Protein AF-T0PY05-F1 (afdb_monomer)

Organism: Saprolegnia diclina (strain VS20) (NCBI:txid1156394)

Sequence (105 aa):
MVAKSVASWDEKRAVCGNCKHIFLKAQSRIAGYCSVDCHANATYLDTVQQRIRAMRLAANEPTPAEPVVAAAPVTVDGSNSTFADFYTAKLSPGHAVEWSFSAMY

Radius of gyration: 27.95 Å; Cα contacts (8 Å, |Δi|>4): 55; chains: 1; bounding box: 59×50×73 Å

Secondary structure (DSSP, 8-state):
----PPPPTTTTEEE-TTT--EEEGGG-SSTTSSSHHHHHHHHHHHHHHHHHHHHHHHHTSPPP-------------S----TTHHHHTT--TT-----------

pLDDT: mean 75.7, std 20.16, range [42.94, 98.06]

Foldseek 3Di:
DDPDPDPDPVVQWDQAPAPRDIAGPVCEPDPRHRYPVSVVVVVVVVVVVVVVVVVVVVVPPPDDPDPCPPDDDDPPDDDPDDPVNVVCVVCDPPDDPDPDDPDDD

Mean predicted aligned error: 18.02 Å

Solvent-accessible surface area (backbone atoms only — not comparable to full-atom values): 7032 Å² total; per-residue (Å²): 134,85,80,78,78,77,77,54,74,68,77,47,41,46,60,16,76,64,86,60,46,77,32,51,54,89,75,24,92,44,89,60,27,65,35,67,67,52,42,53,53,42,55,50,52,51,55,52,52,51,50,54,51,52,53,53,51,60,72,66,52,79,74,75,84,68,80,84,71,83,73,76,86,76,82,73,77,89,70,93,74,51,83,71,58,69,67,54,72,79,54,58,97,83,65,79,83,78,82,83,76,83,77,85,128

Structure (mmCIF, N/CA/C/O backbone):
data_AF-T0PY05-F1
#
_entry.id   AF-T0PY05-F1
#
loop_
_atom_site.group_PDB
_atom_site.id
_atom_site.type_symbol
_atom_site.label_atom_id
_atom_site.label_alt_id
_atom_site.label_comp_id
_atom_site.label_asym_id
_atom_site.label_entity_id
_atom_site.label_seq_id
_atom_site.pdbx_PDB_ins_code
_atom_site.Cartn_x
_atom_site.Cartn_y
_atom_site.Cartn_z
_atom_site.occupancy
_atom_site.B_iso_or_equiv
_atom_site.auth_seq_id
_atom_site.auth_comp_id
_atom_site.auth_asym_id
_atom_site.auth_atom_id
_atom_site.pdbx_PDB_model_num
ATOM 1 N N . MET A 1 1 ? 31.484 -10.309 -28.983 1.00 42.94 1 MET A N 1
ATOM 2 C CA . MET A 1 1 ? 30.759 -9.287 -28.198 1.00 42.94 1 MET A CA 1
ATOM 3 C C . MET A 1 1 ? 29.315 -9.743 -28.080 1.00 42.94 1 MET A C 1
ATOM 5 O O . MET A 1 1 ? 28.660 -9.871 -29.103 1.00 42.94 1 MET A O 1
ATOM 9 N N . VAL A 1 2 ? 28.850 -10.092 -26.880 1.00 56.59 2 VAL A N 1
ATOM 10 C CA . VAL A 1 2 ? 27.457 -10.522 -26.676 1.00 56.59 2 VAL A CA 1
ATOM 11 C C . VAL A 1 2 ? 26.593 -9.267 -26.601 1.00 56.59 2 VAL A C 1
ATOM 13 O O . VAL A 1 2 ? 26.766 -8.455 -25.692 1.00 56.59 2 VAL A O 1
ATOM 16 N N . ALA A 1 3 ? 25.703 -9.075 -27.575 1.00 59.06 3 ALA A N 1
ATOM 17 C CA . ALA A 1 3 ? 24.725 -7.996 -27.537 1.00 59.06 3 ALA A CA 1
ATOM 18 C C . ALA A 1 3 ? 23.780 -8.236 -26.349 1.00 59.06 3 ALA A C 1
ATOM 20 O O . ALA A 1 3 ? 23.061 -9.232 -26.311 1.00 59.06 3 ALA A O 1
ATOM 21 N N . LYS A 1 4 ? 23.805 -7.346 -25.351 1.00 66.38 4 LYS A N 1
ATOM 22 C CA . LYS A 1 4 ? 22.835 -7.375 -24.250 1.00 66.38 4 LYS A CA 1
ATOM 23 C C . LYS A 1 4 ? 21.452 -7.076 -24.829 1.00 66.38 4 LYS A C 1
ATOM 25 O O . LYS A 1 4 ? 21.225 -5.966 -25.307 1.00 66.38 4 LYS A O 1
ATOM 30 N N . SER A 1 5 ? 20.539 -8.045 -24.782 1.00 74.88 5 SER A N 1
ATOM 31 C CA . SER A 1 5 ? 19.138 -7.816 -25.133 1.00 74.88 5 SER A CA 1
ATOM 32 C C . SER A 1 5 ? 18.557 -6.773 -24.180 1.00 74.88 5 SER A C 1
ATOM 34 O O . SER A 1 5 ? 18.591 -6.941 -22.959 1.00 74.88 5 SER A O 1
ATOM 36 N N . VAL A 1 6 ? 18.047 -5.672 -24.726 1.00 71.06 6 VAL A N 1
ATOM 37 C CA . VAL A 1 6 ? 17.345 -4.668 -23.929 1.00 71.06 6 VAL A CA 1
ATOM 38 C C . VAL A 1 6 ? 16.051 -5.306 -23.436 1.00 71.06 6 VAL A C 1
ATOM 40 O O . VAL A 1 6 ? 15.200 -5.657 -24.246 1.00 71.06 6 VAL A O 1
ATOM 43 N N . ALA A 1 7 ? 15.920 -5.454 -22.115 1.00 73.88 7 ALA A N 1
ATOM 44 C CA . ALA A 1 7 ? 14.693 -5.910 -21.466 1.00 73.88 7 ALA A CA 1
ATOM 45 C C . ALA A 1 7 ? 13.475 -5.158 -22.023 1.00 73.88 7 ALA A C 1
ATOM 47 O O . ALA A 1 7 ? 13.534 -3.925 -22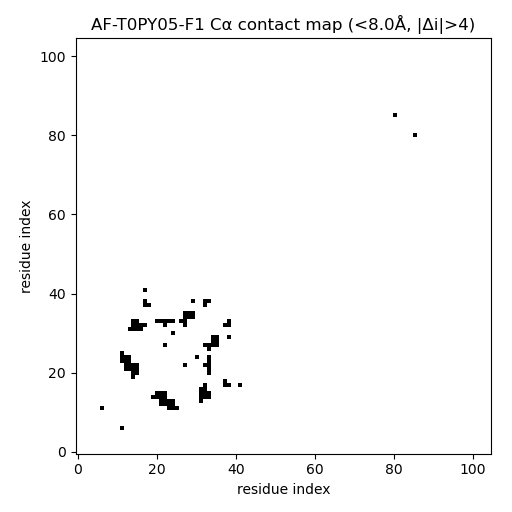.192 1.00 73.88 7 ALA A O 1
ATOM 48 N N . SER A 1 8 ? 12.396 -5.896 -22.293 1.00 85.94 8 SER A N 1
ATOM 49 C CA . SER A 1 8 ? 11.153 -5.330 -22.822 1.00 85.94 8 SER A CA 1
ATOM 50 C C . SER A 1 8 ? 10.620 -4.248 -21.875 1.00 85.94 8 SER A C 1
ATOM 52 O O . SER A 1 8 ? 10.854 -4.276 -20.664 1.00 85.94 8 SER A O 1
ATOM 54 N N . TRP A 1 9 ? 9.918 -3.248 -22.410 1.00 83.00 9 TRP A N 1
ATOM 55 C CA . TRP A 1 9 ? 9.366 -2.156 -21.601 1.00 83.00 9 TRP A CA 1
ATOM 56 C C . TRP A 1 9 ? 8.425 -2.646 -20.495 1.00 83.00 9 TRP A C 1
ATOM 58 O O . TRP A 1 9 ? 8.411 -2.050 -19.414 1.00 83.00 9 TRP A O 1
ATOM 68 N N . ASP A 1 10 ? 7.719 -3.751 -20.729 1.00 86.25 10 ASP A N 1
ATOM 69 C CA . ASP A 1 10 ? 6.818 -4.364 -19.751 1.00 86.25 10 ASP A CA 1
ATOM 70 C C . ASP A 1 10 ? 7.575 -4.994 -18.579 1.00 86.25 10 ASP A C 1
ATOM 72 O O . ASP A 1 10 ? 7.140 -4.910 -17.432 1.00 86.25 10 ASP A O 1
ATOM 76 N N . GLU A 1 11 ? 8.776 -5.526 -18.814 1.00 90.62 11 GLU A N 1
ATOM 77 C CA . GLU A 1 11 ? 9.609 -6.099 -17.752 1.00 90.62 11 GLU A CA 1
ATOM 78 C C . GLU A 1 11 ? 10.085 -5.029 -16.765 1.00 90.62 11 GLU A C 1
ATOM 80 O O . GLU A 1 11 ? 10.294 -5.313 -15.582 1.00 90.62 11 GLU A O 1
ATOM 85 N N . LYS A 1 12 ? 10.212 -3.781 -17.227 1.00 9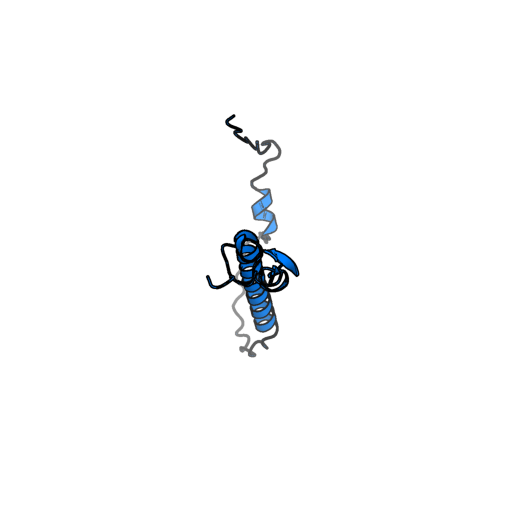1.88 12 LYS A N 1
ATOM 86 C CA . LYS A 1 12 ? 10.671 -2.635 -16.427 1.00 91.88 12 LYS A CA 1
ATOM 87 C C . LYS A 1 12 ? 9.550 -1.977 -15.627 1.00 91.88 12 LYS A C 1
ATOM 89 O O . LYS A 1 12 ? 9.838 -1.163 -14.746 1.00 91.88 12 LYS A O 1
ATOM 94 N N . ARG A 1 13 ? 8.291 -2.302 -15.922 1.00 94.75 13 ARG A N 1
ATOM 95 C CA . ARG A 1 13 ? 7.110 -1.697 -15.302 1.00 94.75 13 ARG A CA 1
ATOM 96 C C . ARG A 1 13 ? 6.400 -2.693 -14.394 1.00 94.75 13 ARG A C 1
ATOM 98 O O . ARG A 1 13 ? 6.534 -3.905 -14.532 1.00 94.75 13 ARG A O 1
ATOM 105 N N . ALA A 1 14 ? 5.673 -2.172 -13.423 1.00 95.75 14 ALA A N 1
ATOM 106 C CA . ALA A 1 14 ? 4.791 -2.939 -12.558 1.00 95.75 14 ALA A CA 1
ATOM 107 C C . ALA A 1 14 ? 3.549 -2.109 -12.234 1.00 95.75 14 ALA A C 1
ATOM 109 O O . ALA A 1 14 ? 3.559 -0.886 -12.371 1.00 95.75 14 ALA A O 1
ATOM 110 N N . VAL A 1 15 ? 2.484 -2.774 -11.796 1.00 97.12 15 VAL A N 1
ATOM 111 C CA . VAL A 1 15 ? 1.275 -2.126 -11.276 1.00 97.12 15 VAL A CA 1
ATOM 112 C C . VAL A 1 15 ? 1.379 -2.068 -9.755 1.00 97.12 15 VAL A C 1
ATOM 114 O O . VAL A 1 15 ? 1.686 -3.075 -9.118 1.00 97.12 15 VAL A O 1
ATOM 117 N N . CYS A 1 16 ? 1.158 -0.892 -9.168 1.00 97.50 16 CYS A N 1
ATOM 118 C CA . CYS A 1 16 ? 1.232 -0.691 -7.722 1.00 97.50 16 CYS A CA 1
ATOM 119 C C . CYS A 1 16 ? 0.147 -1.493 -6.989 1.00 97.50 16 CYS A C 1
ATOM 121 O O . CYS A 1 16 ? -1.030 -1.426 -7.346 1.00 97.50 16 CYS A O 1
ATOM 123 N N . GLY A 1 17 ? 0.523 -2.194 -5.918 1.00 96.62 17 GLY A N 1
ATOM 124 C CA . GLY A 1 17 ? -0.387 -2.977 -5.082 1.00 96.62 17 GLY A CA 1
ATOM 125 C C . GLY A 1 17 ? -1.472 -2.139 -4.399 1.00 96.62 17 GLY A C 1
ATOM 126 O O . GLY A 1 17 ? -2.588 -2.628 -4.234 1.00 96.62 17 GLY A O 1
ATOM 127 N N . ASN A 1 18 ? -1.179 -0.870 -4.093 1.00 97.31 18 ASN A N 1
ATOM 128 C CA . ASN A 1 18 ? -2.102 0.067 -3.450 1.00 97.31 18 ASN A CA 1
ATOM 129 C C . ASN A 1 18 ? -2.897 0.901 -4.472 1.00 97.31 18 ASN A C 1
ATOM 131 O O . ASN A 1 18 ? -4.044 0.583 -4.768 1.00 97.31 18 ASN A O 1
ATOM 135 N N . CYS A 1 19 ? -2.277 1.922 -5.079 1.00 96.75 19 CYS A N 1
ATOM 136 C CA . CYS A 1 19 ? -2.967 2.892 -5.944 1.00 96.75 19 CYS A CA 1
ATOM 137 C C . CYS A 1 19 ? -3.244 2.412 -7.380 1.00 96.75 19 CYS A C 1
ATOM 139 O O . CYS A 1 19 ? -3.808 3.160 -8.171 1.00 96.75 19 CYS A O 1
ATOM 141 N N . LYS A 1 20 ? -2.819 1.196 -7.747 1.00 97.44 20 LYS A N 1
ATOM 142 C CA . LYS A 1 20 ? -2.996 0.592 -9.085 1.00 97.44 20 LYS A CA 1
ATOM 143 C C . LYS A 1 20 ? -2.369 1.363 -10.255 1.00 97.44 20 LYS A C 1
ATOM 145 O O . LYS A 1 20 ? -2.572 0.996 -11.408 1.00 97.44 20 LYS A O 1
ATOM 150 N N . HIS A 1 21 ? -1.553 2.379 -9.990 1.00 96.44 21 HIS A N 1
ATOM 151 C CA . HIS A 1 21 ? -0.796 3.063 -11.035 1.00 96.44 21 HIS A CA 1
ATOM 152 C C . HIS A 1 21 ? 0.363 2.207 -11.545 1.00 96.44 21 HIS A C 1
ATOM 154 O O . HIS A 1 21 ? 0.995 1.463 -10.787 1.00 96.44 21 HIS A O 1
ATOM 160 N N . ILE A 1 22 ? 0.664 2.354 -12.834 1.00 95.94 22 ILE A N 1
ATOM 161 C CA . ILE A 1 22 ? 1.855 1.771 -13.448 1.00 95.94 22 ILE A CA 1
ATOM 162 C C . ILE A 1 22 ? 3.071 2.586 -13.006 1.00 95.94 22 ILE A C 1
ATOM 164 O O . ILE A 1 22 ? 3.077 3.811 -13.112 1.00 95.94 22 ILE A O 1
ATOM 168 N N . PHE A 1 23 ? 4.114 1.907 -12.539 1.00 95.69 23 PHE A N 1
ATOM 169 C CA . PHE A 1 23 ? 5.368 2.525 -12.125 1.00 95.69 23 PHE A CA 1
ATOM 170 C C . PHE A 1 23 ? 6.568 1.780 -12.706 1.00 95.69 23 PHE A C 1
ATOM 172 O O . PHE A 1 23 ? 6.485 0.603 -13.065 1.00 95.69 23 PHE A O 1
ATOM 179 N N . LEU A 1 24 ? 7.703 2.471 -12.803 1.00 95.31 24 LEU A N 1
ATOM 180 C CA . LEU A 1 24 ? 8.971 1.858 -13.185 1.00 95.31 24 LEU A CA 1
ATOM 181 C C . LEU A 1 24 ? 9.590 1.175 -11.969 1.00 95.31 24 LEU A C 1
ATOM 183 O O . LEU A 1 24 ? 9.858 1.826 -10.959 1.00 95.31 24 LEU A O 1
ATOM 187 N N . LYS A 1 25 ? 9.888 -0.122 -12.088 1.00 94.44 25 LYS A N 1
ATOM 188 C CA . LYS A 1 25 ? 10.496 -0.916 -11.008 1.00 94.44 25 LYS A CA 1
ATOM 189 C C . LYS A 1 25 ? 11.790 -0.282 -10.491 1.00 94.44 25 LYS A C 1
ATOM 191 O O . LYS A 1 25 ? 12.016 -0.269 -9.293 1.00 94.44 25 LYS A O 1
ATOM 196 N N . ALA A 1 26 ? 12.589 0.307 -11.384 1.00 93.38 26 ALA A N 1
ATOM 197 C CA . ALA A 1 26 ? 13.857 0.958 -11.047 1.00 93.38 26 ALA A CA 1
ATOM 198 C C . ALA A 1 26 ? 13.716 2.237 -10.198 1.00 93.38 26 ALA A C 1
ATOM 200 O O . ALA A 1 26 ? 14.682 2.647 -9.564 1.00 93.38 26 ALA A O 1
ATOM 201 N N . GLN A 1 27 ? 12.547 2.886 -10.202 1.00 91.00 27 GLN A N 1
ATOM 202 C CA . GLN A 1 27 ? 12.307 4.107 -9.422 1.00 91.00 27 GLN A CA 1
ATOM 203 C C . GLN A 1 27 ? 11.744 3.812 -8.031 1.00 91.00 27 GLN A C 1
ATOM 205 O O . GLN A 1 27 ? 11.811 4.666 -7.147 1.00 91.00 27 GLN A O 1
ATOM 210 N N . SER A 1 28 ? 11.205 2.611 -7.819 1.00 93.44 28 SER A N 1
ATOM 211 C CA . SER A 1 28 ? 10.712 2.224 -6.508 1.00 93.44 28 SER A CA 1
ATOM 212 C C . SER A 1 28 ? 11.815 1.602 -5.666 1.00 93.44 28 SER A C 1
ATOM 214 O O . SER A 1 28 ? 12.551 0.725 -6.113 1.00 93.44 28 SER A O 1
ATOM 216 N N . ARG A 1 29 ? 11.887 2.026 -4.404 1.00 94.94 29 ARG A N 1
ATOM 217 C CA . ARG A 1 29 ? 12.760 1.414 -3.393 1.00 94.94 29 ARG A CA 1
ATOM 218 C C . ARG A 1 29 ? 12.134 0.176 -2.747 1.00 94.94 29 ARG A C 1
ATOM 220 O O . ARG A 1 29 ? 12.786 -0.469 -1.934 1.00 94.94 29 ARG A O 1
ATOM 227 N N . ILE A 1 30 ? 10.881 -0.140 -3.078 1.00 94.69 30 ILE A N 1
ATOM 228 C CA . ILE A 1 30 ? 10.123 -1.235 -2.476 1.00 94.69 30 ILE A CA 1
ATOM 229 C C . ILE A 1 30 ? 9.377 -2.050 -3.538 1.00 94.69 30 ILE A C 1
ATOM 231 O O . ILE A 1 30 ? 8.738 -1.518 -4.446 1.00 94.69 30 ILE A O 1
ATOM 235 N N . ALA A 1 31 ? 9.454 -3.375 -3.433 1.00 93.88 31 ALA A N 1
ATOM 236 C CA . ALA A 1 31 ? 8.808 -4.264 -4.389 1.00 93.88 31 ALA A CA 1
ATOM 237 C C . ALA A 1 31 ? 7.279 -4.109 -4.342 1.00 93.88 31 ALA A C 1
ATOM 239 O O . ALA A 1 31 ? 6.676 -4.093 -3.274 1.00 93.88 31 ALA A O 1
ATOM 240 N N . GLY A 1 32 ? 6.649 -4.010 -5.515 1.00 95.50 32 GLY A N 1
ATOM 241 C CA . GLY A 1 32 ? 5.188 -4.008 -5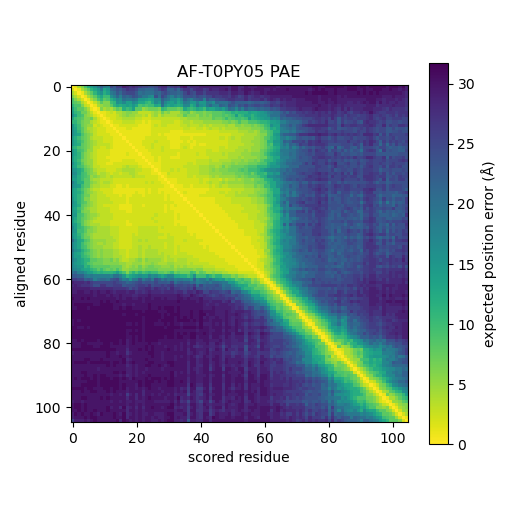.646 1.00 95.50 32 GLY A CA 1
ATOM 242 C C . GLY A 1 32 ? 4.482 -2.678 -5.364 1.00 95.50 32 GLY A C 1
ATOM 243 O O . GLY A 1 32 ? 3.276 -2.603 -5.580 1.00 95.50 32 GLY A O 1
ATOM 244 N N . TYR A 1 33 ? 5.184 -1.615 -4.958 1.00 97.81 33 TYR A N 1
ATOM 245 C CA . TYR A 1 33 ? 4.576 -0.298 -4.720 1.00 97.81 33 TYR A CA 1
ATOM 246 C C . TYR A 1 33 ? 5.308 0.799 -5.484 1.00 97.81 33 TYR A C 1
ATOM 248 O O . TYR A 1 33 ? 6.511 0.706 -5.701 1.00 97.81 33 TYR A O 1
ATOM 256 N N . CYS A 1 34 ? 4.592 1.854 -5.880 1.00 96.88 34 CYS A N 1
ATOM 257 C CA . CYS A 1 34 ? 5.177 2.954 -6.651 1.00 96.88 34 CYS A CA 1
ATOM 258 C C . CYS A 1 34 ? 6.098 3.870 -5.827 1.00 96.88 34 CYS A C 1
ATOM 260 O O . CYS A 1 34 ? 6.946 4.545 -6.400 1.00 96.88 34 CYS A O 1
ATOM 262 N N . SER A 1 35 ? 5.940 3.903 -4.502 1.00 96.06 35 SER A N 1
ATOM 263 C CA . SER A 1 35 ? 6.778 4.668 -3.575 1.00 96.06 35 SER A CA 1
ATOM 264 C C . SER A 1 35 ? 6.731 4.060 -2.172 1.00 96.06 35 SER A C 1
ATOM 266 O O . SER A 1 35 ? 5.853 3.249 -1.861 1.00 96.06 35 SER A O 1
ATOM 268 N N . VAL A 1 36 ? 7.668 4.477 -1.316 1.00 96.88 36 VAL A N 1
ATOM 269 C CA . VAL A 1 36 ? 7.689 4.099 0.107 1.00 96.88 36 VAL A CA 1
ATOM 270 C C . VAL A 1 36 ? 6.432 4.607 0.819 1.00 96.88 36 VAL A C 1
ATOM 272 O O . VAL A 1 36 ? 5.818 3.855 1.571 1.00 96.88 36 VAL A O 1
ATOM 275 N N . ASP A 1 37 ? 5.988 5.828 0.512 1.00 96.94 37 ASP A N 1
ATOM 276 C CA . ASP A 1 37 ? 4.778 6.413 1.107 1.00 96.94 37 ASP A CA 1
ATOM 277 C C . ASP A 1 37 ? 3.521 5.644 0.700 1.00 96.94 37 ASP A C 1
ATOM 279 O O . ASP A 1 37 ? 2.634 5.386 1.514 1.00 96.94 37 ASP A O 1
ATOM 283 N N . CYS A 1 38 ? 3.458 5.207 -0.562 1.00 97.25 38 CYS A N 1
ATOM 284 C CA . CYS A 1 38 ? 2.334 4.424 -1.055 1.00 97.25 38 CYS A CA 1
ATOM 285 C C . CYS A 1 38 ? 2.258 3.052 -0.370 1.00 97.25 38 CYS A C 1
ATOM 287 O O . CYS A 1 38 ? 1.156 2.583 -0.080 1.00 97.25 38 CYS A O 1
ATOM 289 N N . HIS A 1 39 ? 3.405 2.434 -0.073 1.00 97.81 39 HIS A N 1
ATOM 290 C CA . HIS A 1 39 ? 3.471 1.221 0.740 1.00 97.81 39 HIS A CA 1
ATOM 291 C C . HIS A 1 39 ? 3.030 1.477 2.186 1.00 97.81 39 HIS A C 1
ATOM 293 O O . HIS A 1 39 ? 2.160 0.768 2.681 1.00 97.81 39 HIS A O 1
ATOM 299 N N . ALA A 1 40 ? 3.564 2.510 2.845 1.00 97.75 40 ALA A N 1
ATOM 300 C CA . ALA A 1 40 ? 3.210 2.834 4.228 1.00 97.75 40 ALA A CA 1
ATOM 301 C C . ALA A 1 40 ? 1.704 3.099 4.389 1.00 97.75 40 ALA A C 1
ATOM 303 O O . ALA A 1 40 ? 1.079 2.578 5.313 1.00 97.75 40 ALA A O 1
ATOM 304 N N . ASN A 1 41 ? 1.102 3.831 3.446 1.00 97.81 41 ASN A N 1
ATOM 305 C CA . ASN A 1 41 ? -0.340 4.058 3.423 1.00 97.81 41 ASN A CA 1
ATOM 306 C C . ASN A 1 41 ? -1.133 2.750 3.234 1.00 97.81 41 ASN A C 1
ATOM 308 O O . ASN A 1 41 ? -2.151 2.550 3.889 1.00 97.81 41 ASN A O 1
ATOM 312 N N . ALA A 1 42 ? -0.663 1.840 2.373 1.00 97.94 42 ALA A N 1
ATOM 313 C CA . ALA A 1 42 ? -1.305 0.538 2.172 1.00 97.94 42 ALA A CA 1
ATOM 314 C C . ALA A 1 42 ? -1.312 -0.292 3.463 1.00 97.94 42 ALA A C 1
ATOM 316 O O . ALA A 1 42 ? -2.355 -0.804 3.865 1.00 97.94 42 ALA A O 1
ATOM 317 N N . THR A 1 43 ? -0.162 -0.364 4.137 1.00 97.81 43 THR A N 1
ATOM 318 C CA . THR A 1 43 ? -0.006 -1.065 5.416 1.00 97.81 43 THR A CA 1
ATOM 319 C C . THR A 1 43 ? -0.879 -0.440 6.497 1.00 97.81 43 THR A C 1
ATOM 321 O O . THR A 1 43 ? -1.559 -1.150 7.232 1.00 97.81 43 THR A O 1
ATOM 324 N N . TYR A 1 44 ? -0.924 0.891 6.573 1.00 98.06 44 TYR A N 1
ATOM 325 C CA . TYR A 1 44 ? -1.800 1.588 7.509 1.00 98.06 44 TYR A CA 1
ATOM 326 C C . TYR A 1 44 ? -3.273 1.220 7.286 1.00 98.06 44 TYR A C 1
ATOM 328 O O . TYR A 1 44 ? -3.948 0.797 8.226 1.00 98.06 44 TYR A O 1
ATOM 336 N N . LEU A 1 45 ? -3.760 1.304 6.045 1.00 97.06 45 LEU A N 1
ATOM 337 C CA . LEU A 1 45 ? -5.144 0.960 5.721 1.00 97.06 45 LEU A CA 1
ATOM 338 C C . LEU A 1 45 ? -5.473 -0.502 6.050 1.00 97.06 45 LEU A C 1
ATOM 340 O O . LEU A 1 45 ? -6.556 -0.762 6.573 1.00 97.06 45 LEU A O 1
ATOM 344 N N . ASP A 1 46 ? -4.550 -1.437 5.818 1.00 97.81 46 ASP A N 1
ATOM 345 C CA . ASP A 1 46 ? -4.732 -2.842 6.202 1.00 97.81 46 ASP A CA 1
ATOM 346 C C . ASP A 1 46 ? -4.908 -2.995 7.722 1.00 97.81 46 ASP A C 1
ATOM 348 O O . ASP A 1 46 ? -5.884 -3.594 8.181 1.00 97.81 46 ASP A O 1
ATOM 352 N N . THR A 1 47 ? -4.051 -2.352 8.524 1.00 97.88 47 THR A N 1
ATOM 353 C CA . THR A 1 47 ? -4.172 -2.407 9.993 1.00 97.88 47 THR A CA 1
ATOM 354 C C . THR A 1 47 ? -5.487 -1.806 10.497 1.00 97.88 47 THR A C 1
ATOM 356 O O . THR A 1 47 ? -6.118 -2.356 11.404 1.00 97.88 47 THR A O 1
ATOM 359 N N . VAL A 1 48 ? -5.947 -0.704 9.895 1.00 97.88 48 VAL A N 1
ATOM 360 C CA . VAL A 1 48 ? -7.231 -0.078 10.242 1.00 97.88 48 VAL A CA 1
ATOM 361 C C . VAL A 1 48 ? -8.386 -1.012 9.892 1.00 97.88 48 VAL A C 1
ATOM 363 O O . VAL A 1 48 ? -9.279 -1.227 10.714 1.00 97.88 48 VAL A O 1
ATOM 366 N N . GLN A 1 49 ? -8.361 -1.624 8.708 1.00 97.75 49 GLN A N 1
ATOM 367 C CA . GLN A 1 49 ? -9.394 -2.568 8.289 1.00 97.75 49 GLN A CA 1
ATOM 368 C C . GLN A 1 49 ? -9.442 -3.809 9.183 1.00 97.75 49 GLN A C 1
ATOM 370 O O . GLN A 1 49 ? -10.536 -4.252 9.536 1.00 97.75 49 GLN A O 1
ATOM 375 N N . GLN A 1 50 ? -8.294 -4.351 9.589 1.00 97.81 50 GLN A N 1
ATOM 376 C CA . GLN A 1 50 ? -8.229 -5.472 10.529 1.00 97.81 50 GLN A CA 1
ATOM 377 C C . GLN A 1 50 ? -8.858 -5.112 11.877 1.00 97.81 50 GLN A C 1
ATOM 379 O O . GLN A 1 50 ? -9.678 -5.874 12.391 1.00 97.81 50 GLN A O 1
ATOM 384 N N . ARG A 1 51 ? -8.557 -3.922 12.414 1.00 97.12 51 ARG A N 1
ATOM 385 C CA . ARG A 1 51 ? -9.171 -3.434 13.661 1.00 97.12 51 ARG A CA 1
ATOM 386 C C . ARG A 1 51 ? -10.683 -3.288 13.535 1.00 97.12 51 ARG A C 1
ATOM 388 O O . ARG A 1 51 ? -11.409 -3.760 14.405 1.00 97.12 51 ARG A O 1
ATOM 395 N N . ILE A 1 52 ? -11.167 -2.705 12.437 1.00 96.81 52 ILE A N 1
ATOM 396 C CA . ILE A 1 52 ? -12.609 -2.580 12.174 1.00 96.81 52 ILE A CA 1
ATOM 397 C C . ILE A 1 52 ? -13.269 -3.963 12.111 1.00 96.81 52 ILE A C 1
ATOM 399 O O . ILE A 1 52 ? -14.347 -4.155 12.671 1.00 96.81 52 ILE A O 1
ATOM 403 N N . ARG A 1 53 ? -12.637 -4.943 11.453 1.00 97.06 53 ARG A N 1
ATOM 404 C CA . ARG A 1 53 ? -13.152 -6.320 11.390 1.00 97.06 53 ARG A CA 1
ATOM 405 C C . ARG A 1 53 ? -13.197 -6.966 12.773 1.00 97.06 53 ARG A C 1
ATOM 407 O O . ARG A 1 53 ? -14.227 -7.534 13.115 1.00 97.06 53 ARG A O 1
ATOM 414 N N . ALA A 1 54 ? -12.144 -6.829 13.576 1.00 95.81 54 ALA A N 1
ATOM 415 C CA . ALA A 1 54 ? -12.107 -7.358 14.938 1.00 95.81 54 ALA A CA 1
ATOM 416 C C . ALA A 1 54 ? -13.213 -6.754 15.820 1.00 95.81 54 ALA A C 1
ATOM 418 O O . ALA A 1 54 ? -13.940 -7.492 16.477 1.00 95.81 54 ALA A O 1
ATOM 419 N N . MET A 1 55 ? -13.410 -5.432 15.765 1.00 94.38 55 MET A N 1
ATOM 420 C CA . MET A 1 55 ? -14.491 -4.755 16.493 1.00 94.38 55 MET A CA 1
ATOM 421 C C . MET A 1 55 ? -15.875 -5.231 16.046 1.00 94.38 55 MET A C 1
ATOM 423 O O . MET A 1 55 ? -16.751 -5.447 16.878 1.00 94.38 55 MET A O 1
ATOM 427 N N . ARG A 1 56 ? -16.078 -5.429 14.738 1.00 94.62 56 ARG A N 1
ATOM 428 C CA . ARG A 1 56 ? -17.338 -5.973 14.212 1.00 94.62 56 ARG A CA 1
ATOM 429 C C . ARG A 1 56 ? -17.585 -7.401 14.685 1.00 94.62 56 ARG A C 1
ATOM 431 O O . ARG A 1 56 ? -18.728 -7.733 14.958 1.00 94.62 56 ARG A O 1
ATOM 438 N N . LEU A 1 57 ? -16.555 -8.239 14.766 1.00 93.12 57 LEU A N 1
ATOM 439 C CA . LEU A 1 57 ? -16.697 -9.604 15.274 1.00 93.12 57 LEU A CA 1
ATOM 440 C C . LEU A 1 57 ? -17.032 -9.603 16.771 1.00 93.12 57 LEU A C 1
ATOM 442 O O . LEU A 1 57 ? -17.997 -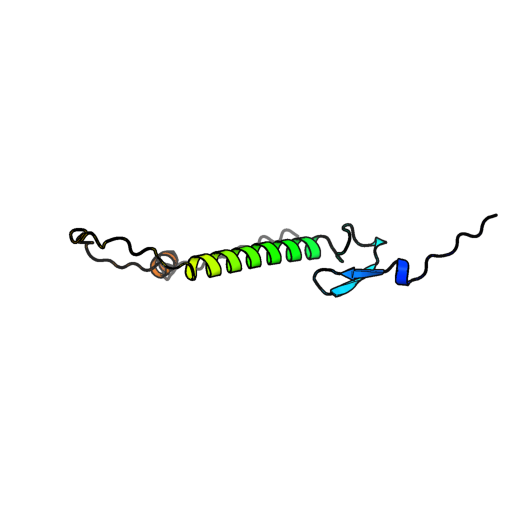10.253 17.149 1.00 93.12 57 LEU A O 1
ATOM 446 N N . ALA A 1 58 ? -16.333 -8.799 17.579 1.00 90.88 58 ALA A N 1
ATOM 447 C CA . ALA A 1 58 ? -16.613 -8.657 19.011 1.00 90.88 58 ALA A CA 1
ATOM 448 C C . ALA A 1 58 ? -18.025 -8.110 19.290 1.00 90.88 58 ALA A C 1
ATOM 450 O O . ALA A 1 58 ? -18.693 -8.554 20.213 1.00 90.88 58 ALA A O 1
ATOM 451 N N . ALA A 1 59 ? -18.517 -7.178 18.467 1.00 87.62 59 ALA A N 1
ATOM 452 C CA . ALA A 1 59 ? -19.881 -6.660 18.591 1.00 87.62 59 ALA A CA 1
ATOM 453 C C . ALA A 1 59 ? -20.970 -7.687 18.222 1.00 87.62 59 ALA A C 1
ATOM 455 O O . ALA A 1 59 ? -22.116 -7.522 18.629 1.00 87.62 59 ALA A O 1
ATOM 456 N N . ASN A 1 60 ? -20.632 -8.713 17.433 1.00 81.50 60 ASN A N 1
ATOM 457 C CA . ASN A 1 60 ? -21.550 -9.785 17.036 1.00 81.50 60 ASN A CA 1
ATOM 458 C C . ASN A 1 60 ? -21.377 -11.058 17.880 1.00 81.50 60 ASN A C 1
ATOM 460 O O . ASN A 1 60 ? -22.054 -12.053 17.615 1.00 81.50 60 ASN A O 1
ATOM 464 N N . GLU A 1 61 ? -20.474 -11.057 18.862 1.00 71.69 61 GLU A N 1
ATOM 465 C CA . GLU A 1 61 ? -20.327 -12.176 19.784 1.00 71.69 61 GLU A CA 1
ATOM 466 C C . GLU A 1 61 ? -21.535 -12.176 20.736 1.00 71.69 61 GLU A C 1
ATOM 468 O O . GLU A 1 61 ? -21.797 -11.162 21.388 1.00 71.69 61 GLU A O 1
ATOM 473 N N . PRO A 1 62 ? -22.333 -13.260 20.785 1.00 63.78 62 PRO A N 1
ATOM 474 C CA . PRO A 1 62 ? -23.474 -13.323 21.680 1.00 63.78 62 PRO A CA 1
ATOM 475 C C . PRO A 1 62 ? -22.960 -13.263 23.113 1.00 63.78 62 PRO A C 1
ATOM 477 O O . PRO A 1 62 ? -22.208 -14.137 23.542 1.00 63.78 62 PRO A O 1
ATOM 480 N N . THR A 1 63 ? -23.376 -12.235 23.849 1.00 62.84 63 THR A N 1
ATOM 481 C CA . THR A 1 63 ? -23.100 -12.116 25.277 1.00 62.84 63 THR A CA 1
ATOM 482 C C . THR A 1 63 ? -23.554 -13.413 25.948 1.00 62.84 63 THR A C 1
ATOM 484 O O . THR A 1 63 ? -24.742 -13.748 25.853 1.00 62.84 63 THR A O 1
ATOM 487 N N . PRO A 1 64 ? -22.661 -14.176 26.605 1.00 60.56 64 PRO A N 1
ATOM 488 C CA . PRO A 1 64 ? -23.101 -15.247 27.480 1.00 60.56 64 PRO A CA 1
ATOM 489 C C . PRO A 1 64 ? -24.096 -14.643 28.468 1.00 60.56 64 PRO A C 1
ATOM 491 O O . PRO A 1 64 ? -23.854 -13.558 28.998 1.00 60.56 64 PRO A O 1
ATOM 494 N N . ALA A 1 65 ? -25.237 -15.302 28.665 1.00 56.31 65 ALA A N 1
ATOM 495 C CA . ALA A 1 65 ? -26.209 -14.893 29.665 1.00 56.31 65 ALA A CA 1
ATOM 496 C C . ALA A 1 65 ? -25.570 -15.050 31.051 1.00 56.31 65 ALA A C 1
ATOM 498 O O . ALA A 1 65 ? -25.699 -16.090 31.695 1.00 56.31 65 ALA A O 1
ATOM 499 N N . GLU A 1 66 ? -24.827 -14.040 31.494 1.00 55.69 66 GLU A N 1
ATOM 500 C CA . GLU A 1 66 ? -24.430 -13.932 32.885 1.00 55.69 66 GLU A CA 1
ATOM 501 C C . GLU A 1 66 ? -25.708 -13.734 33.711 1.00 55.69 66 GLU A C 1
ATOM 503 O O . GLU A 1 66 ? -26.576 -12.937 33.330 1.00 55.69 66 GLU A O 1
ATOM 508 N N . PRO A 1 67 ? -25.884 -14.472 34.823 1.00 51.53 67 PRO A N 1
ATOM 509 C CA . PRO A 1 67 ? -26.992 -14.213 35.721 1.00 51.53 67 PRO A CA 1
ATOM 510 C C . PRO A 1 67 ? -26.864 -12.772 36.208 1.00 51.53 67 PRO A C 1
ATOM 512 O O . PRO A 1 67 ? -25.840 -12.384 36.767 1.00 51.53 67 PRO A O 1
ATOM 515 N N . VAL A 1 68 ? -27.912 -11.982 35.978 1.00 55.12 68 VAL A N 1
ATOM 516 C CA . VAL A 1 68 ? -28.033 -10.612 36.476 1.00 55.12 68 VAL A CA 1
ATOM 517 C C . VAL A 1 68 ? -28.080 -10.683 38.000 1.00 55.12 68 VAL A C 1
ATOM 519 O O . VAL A 1 68 ? -29.148 -10.781 38.603 1.00 55.12 68 VAL A O 1
ATOM 522 N N . VAL A 1 69 ? -26.917 -10.694 38.648 1.00 55.19 69 VAL A N 1
ATOM 523 C CA . VAL A 1 69 ? -26.834 -10.454 40.083 1.00 55.19 69 VAL A CA 1
ATOM 524 C C . VAL A 1 69 ? -27.090 -8.965 40.245 1.00 55.19 69 VAL A C 1
ATOM 526 O O . 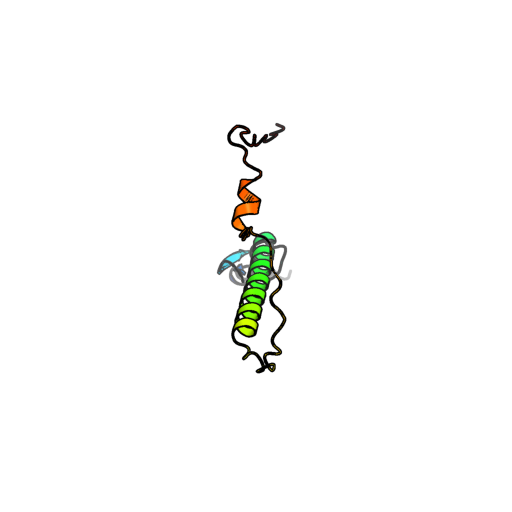VAL A 1 69 ? -26.302 -8.141 39.787 1.00 55.19 69 VAL A O 1
ATOM 529 N N . ALA A 1 70 ? -28.244 -8.629 40.820 1.00 51.09 70 ALA A N 1
ATOM 530 C CA . ALA A 1 70 ? -28.650 -7.262 41.096 1.00 51.09 70 ALA A CA 1
ATOM 531 C C . ALA A 1 70 ? -27.567 -6.559 41.929 1.00 51.09 70 ALA A C 1
ATOM 533 O O . ALA A 1 70 ? -27.474 -6.744 43.142 1.00 51.09 70 ALA A O 1
ATOM 534 N N . ALA A 1 71 ? -26.725 -5.768 41.265 1.00 47.06 71 ALA A N 1
ATOM 535 C CA . ALA A 1 71 ? -25.842 -4.837 41.938 1.00 47.06 71 ALA A CA 1
ATOM 536 C C . ALA A 1 71 ? -26.715 -3.757 42.586 1.00 47.06 71 ALA A C 1
ATOM 538 O O . ALA A 1 71 ? -27.590 -3.176 41.939 1.00 47.06 71 ALA A O 1
ATOM 539 N N . ALA A 1 72 ? -26.492 -3.523 43.878 1.00 50.50 72 ALA A N 1
ATOM 540 C CA . ALA A 1 72 ? -27.116 -2.436 44.617 1.00 50.50 72 ALA A CA 1
ATOM 541 C C . ALA A 1 72 ? -26.945 -1.102 43.858 1.00 50.50 72 ALA A C 1
ATOM 543 O O . ALA A 1 72 ? -25.898 -0.892 43.238 1.00 50.50 72 ALA A O 1
ATOM 544 N N . PRO A 1 73 ? -27.942 -0.199 43.887 1.00 45.75 73 PRO A N 1
ATOM 545 C CA . PRO A 1 73 ? -27.868 1.058 43.159 1.00 45.75 73 PRO A CA 1
ATOM 546 C C . PRO A 1 73 ? -26.710 1.901 43.698 1.00 45.75 73 PRO A C 1
ATOM 548 O O . PRO A 1 73 ? -26.754 2.403 44.820 1.00 45.75 73 PRO A O 1
ATOM 551 N N . VAL A 1 74 ? -25.670 2.061 42.883 1.00 53.41 74 VAL A N 1
ATOM 552 C CA . VAL A 1 74 ? -24.655 3.091 43.093 1.00 53.41 74 VAL A CA 1
ATOM 553 C C . VAL A 1 74 ? -25.328 4.421 42.772 1.00 53.41 74 VAL A C 1
ATOM 555 O O . VAL A 1 74 ? -25.634 4.710 41.615 1.00 53.41 74 VAL A O 1
ATOM 558 N N . THR A 1 75 ? -25.598 5.220 43.799 1.00 47.97 75 THR A N 1
ATOM 559 C CA . THR A 1 75 ? -26.006 6.617 43.645 1.00 47.97 75 THR A CA 1
ATOM 560 C C . THR A 1 75 ? -24.814 7.400 43.107 1.00 47.97 75 THR A C 1
ATOM 562 O O . THR A 1 75 ? -23.952 7.844 43.864 1.00 47.97 75 THR A O 1
ATOM 565 N N . VAL A 1 76 ? -24.730 7.512 41.782 1.00 54.03 76 VAL A N 1
ATOM 566 C CA . VAL A 1 76 ? -23.851 8.473 41.117 1.00 54.03 76 VAL A CA 1
ATOM 567 C C . VAL A 1 76 ? -24.518 9.832 41.266 1.00 54.03 76 VAL A C 1
ATOM 569 O O . VAL A 1 76 ? -25.514 10.120 40.601 1.00 54.03 76 VAL A O 1
ATOM 572 N N . ASP A 1 77 ? -23.999 10.637 42.191 1.00 47.75 77 ASP A N 1
ATOM 573 C CA . ASP A 1 77 ? -24.360 12.044 42.294 1.00 47.75 77 ASP A CA 1
ATOM 574 C C . ASP A 1 77 ? -24.121 12.732 40.946 1.00 47.75 77 ASP A C 1
ATOM 576 O O . ASP A 1 77 ? -23.103 12.542 40.277 1.00 47.75 77 ASP A O 1
ATOM 580 N N . GLY A 1 78 ? -25.136 13.486 40.537 1.00 56.69 78 GLY A N 1
ATOM 581 C CA . GLY A 1 78 ? -25.346 13.977 39.184 1.00 56.69 78 GLY A CA 1
ATOM 582 C C . GLY A 1 78 ? -24.147 14.678 38.553 1.00 56.69 78 GLY A C 1
ATOM 583 O O . GLY A 1 78 ? -23.808 15.804 38.896 1.00 56.69 78 GLY A O 1
ATOM 584 N N . SER A 1 79 ? -23.597 14.058 37.515 1.00 54.34 79 SER A N 1
ATOM 585 C CA . SER A 1 79 ? -23.323 14.721 36.235 1.00 54.34 79 SER A CA 1
ATOM 586 C C . SER A 1 79 ? -22.981 13.649 35.202 1.00 54.34 79 SER A C 1
ATOM 588 O O . SER A 1 79 ? -21.868 13.134 35.146 1.00 54.34 79 SER A O 1
ATOM 590 N N . ASN A 1 80 ? -23.965 13.299 34.370 1.00 56.31 80 ASN A N 1
ATOM 591 C CA . ASN A 1 80 ? -23.746 12.508 33.162 1.00 56.31 80 ASN A CA 1
ATOM 592 C C . ASN A 1 80 ? -22.946 13.360 32.169 1.00 56.31 80 ASN A C 1
ATOM 594 O O . ASN A 1 80 ? -23.513 13.933 31.242 1.00 56.31 80 ASN A O 1
ATOM 598 N N . SER A 1 81 ? -21.642 13.494 32.401 1.00 59.78 81 SER A N 1
ATOM 599 C CA . SER A 1 81 ? -20.737 14.095 31.433 1.00 59.78 81 SER A CA 1
ATOM 600 C C . SER A 1 81 ? -20.465 13.068 30.340 1.00 59.78 81 SER A C 1
ATOM 602 O O . SER A 1 81 ? -19.954 11.971 30.578 1.00 59.78 81 SER A O 1
ATOM 604 N N . THR A 1 82 ? -20.876 13.401 29.125 1.00 63.78 82 THR A N 1
ATOM 605 C CA . THR A 1 82 ? -20.598 12.587 27.941 1.00 63.78 82 THR A CA 1
ATOM 606 C C . THR A 1 82 ? 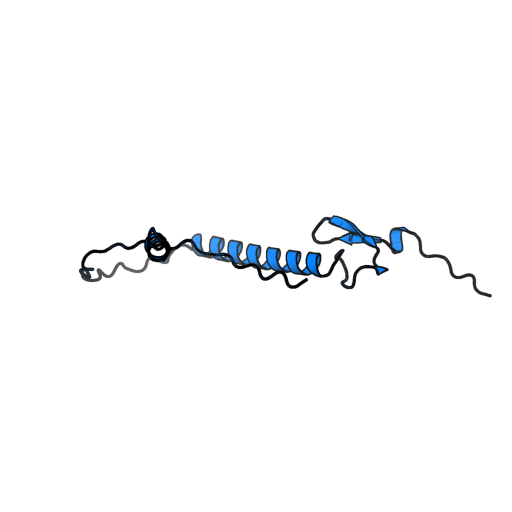-19.194 12.954 27.453 1.00 63.78 82 THR A C 1
ATOM 608 O O . THR A 1 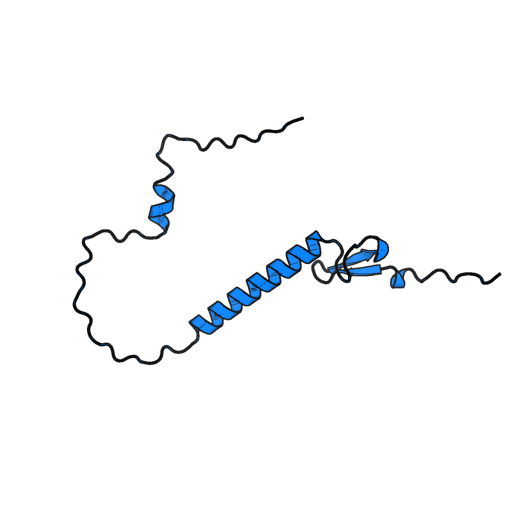82 ? -18.739 14.069 27.675 1.00 63.78 82 THR A O 1
ATOM 611 N N . PHE A 1 83 ? -18.482 12.066 26.751 1.00 53.41 83 PHE A N 1
ATOM 612 C CA . PHE A 1 83 ? -17.126 12.339 26.224 1.00 53.41 83 PHE A CA 1
ATOM 613 C C . PHE A 1 83 ? -17.009 13.673 25.449 1.00 53.41 83 PHE A C 1
ATOM 615 O O . PHE A 1 83 ? -15.949 14.291 25.436 1.00 53.41 83 PHE A O 1
ATOM 622 N N . ALA A 1 84 ? -18.111 14.151 24.859 1.00 57.66 84 ALA A N 1
ATOM 623 C CA . ALA A 1 84 ? -18.209 15.460 24.215 1.00 57.66 84 ALA A CA 1
ATOM 624 C C . ALA A 1 84 ? -17.960 16.654 25.165 1.00 57.66 84 ALA A C 1
ATOM 626 O O . ALA A 1 84 ? -17.408 17.665 24.729 1.00 57.66 84 ALA A O 1
ATOM 627 N N . ASP A 1 85 ? -18.282 16.530 26.453 1.00 58.88 85 ASP A N 1
ATOM 628 C CA . ASP A 1 85 ? -18.153 17.601 27.452 1.00 58.88 85 ASP A CA 1
ATOM 629 C C . ASP A 1 85 ? -16.689 17.872 27.844 1.00 58.88 85 ASP A C 1
ATOM 631 O O . ASP A 1 85 ? -16.342 18.969 28.279 1.00 58.88 85 ASP A O 1
ATOM 635 N N . PHE A 1 86 ? -15.787 16.906 27.632 1.00 55.72 86 PHE A N 1
ATOM 636 C CA . PHE A 1 86 ? -14.358 17.081 27.919 1.00 55.72 86 PHE A CA 1
ATOM 637 C C . PHE A 1 86 ? -13.630 17.953 26.884 1.00 55.72 86 PHE A C 1
ATOM 639 O O . PHE A 1 86 ? -12.617 18.575 27.212 1.00 55.72 86 PHE A O 1
ATOM 646 N N . TYR A 1 87 ? -14.129 18.032 25.645 1.00 54.56 87 TYR A N 1
ATOM 647 C CA . TYR A 1 87 ? -13.472 18.793 24.571 1.00 54.56 87 TYR A CA 1
ATOM 648 C C . TYR A 1 87 ? -13.874 20.265 24.533 1.00 54.56 87 TYR A C 1
ATOM 650 O O . TYR A 1 87 ? -13.149 21.083 23.968 1.00 54.56 87 TYR A O 1
ATOM 658 N N . THR A 1 88 ? -14.994 20.625 25.152 1.00 54.84 88 THR A N 1
ATOM 659 C CA . THR A 1 88 ? -15.478 22.010 25.187 1.00 54.84 88 THR A CA 1
ATOM 660 C C . THR A 1 88 ? -14.854 22.810 26.330 1.00 54.84 88 THR A C 1
ATOM 662 O O . THR A 1 88 ? -14.671 24.017 26.197 1.00 54.84 88 THR A O 1
ATOM 665 N N . ALA A 1 89 ? -14.409 22.151 27.407 1.00 53.38 89 ALA A N 1
ATOM 666 C CA . ALA A 1 89 ? -13.794 22.810 28.564 1.00 53.38 89 ALA A CA 1
ATOM 667 C C . ALA A 1 89 ? -12.472 23.543 28.247 1.00 53.38 89 ALA A C 1
ATOM 669 O O . ALA A 1 89 ? -12.066 24.445 28.978 1.00 53.38 89 ALA A O 1
ATOM 670 N N . LYS A 1 90 ? -11.786 23.177 27.156 1.00 56.38 90 LYS A N 1
ATOM 671 C CA . LYS A 1 90 ? -10.517 23.798 26.727 1.00 56.38 90 LYS A CA 1
ATOM 672 C C . LYS A 1 90 ? -10.698 24.999 25.796 1.00 56.38 90 LYS A C 1
ATOM 674 O O . LYS A 1 90 ? -9.707 25.637 25.452 1.00 56.38 90 LYS A O 1
ATOM 679 N N . LEU A 1 91 ? -11.929 25.328 25.413 1.00 54.69 91 LEU A N 1
ATOM 680 C CA . LEU A 1 91 ? -12.240 26.486 24.580 1.00 54.69 91 LEU A CA 1
ATOM 681 C C . LEU A 1 91 ? -13.081 27.464 25.397 1.00 54.69 91 LEU A C 1
ATOM 683 O O . LEU A 1 91 ? -14.265 27.660 25.140 1.00 54.69 91 LEU A O 1
ATOM 687 N N . SER A 1 92 ? -12.459 28.077 26.408 1.00 53.91 92 SER A N 1
ATOM 688 C CA . SER A 1 92 ? -13.046 29.272 27.015 1.00 53.91 92 SER A CA 1
ATOM 689 C C . SER A 1 92 ? -13.307 30.294 25.896 1.00 53.91 92 SER A C 1
ATOM 691 O O . SER A 1 92 ? -12.397 30.526 25.086 1.00 53.91 92 SER A O 1
ATOM 693 N N . PRO A 1 93 ? -14.517 30.876 25.793 1.00 50.53 93 PRO A N 1
ATOM 694 C CA . PRO A 1 93 ? -14.845 31.854 24.763 1.00 50.53 93 PRO A CA 1
ATOM 695 C C . PRO A 1 93 ? -14.008 33.116 25.001 1.00 50.53 93 PRO A C 1
ATOM 697 O O . PRO A 1 93 ? -14.383 33.998 25.765 1.00 50.53 93 PRO A O 1
ATOM 700 N N . GLY A 1 94 ? -12.822 33.167 24.394 1.00 56.28 94 GLY A N 1
ATOM 701 C CA . GLY A 1 94 ? -11.881 34.273 24.569 1.00 56.28 94 GLY A CA 1
ATOM 702 C C . GLY A 1 94 ? -10.426 33.958 24.231 1.00 56.28 94 GLY A C 1
ATOM 703 O O . GLY A 1 94 ? -9.674 34.885 23.955 1.00 56.28 94 GLY A O 1
ATOM 704 N N . HIS A 1 95 ? -10.015 32.687 24.187 1.00 53.00 95 HIS A N 1
ATOM 705 C CA . HIS A 1 95 ? -8.663 32.327 23.748 1.00 53.00 95 HIS A CA 1
ATOM 706 C C . HIS A 1 95 ? -8.705 31.704 22.353 1.00 53.00 95 HIS A C 1
ATOM 708 O O . HIS A 1 95 ? -8.964 30.512 22.190 1.00 53.00 95 HIS A O 1
ATOM 714 N N . ALA A 1 96 ? -8.454 32.528 21.334 1.00 59.50 96 ALA A N 1
ATOM 715 C CA . ALA A 1 96 ? -8.148 32.032 20.002 1.00 59.50 96 ALA A CA 1
ATOM 716 C C . ALA A 1 96 ? -6.900 31.142 20.090 1.00 59.50 96 ALA A C 1
ATOM 718 O O . ALA A 1 96 ? -5.860 31.563 20.593 1.00 59.50 96 ALA A O 1
ATOM 719 N N . VAL A 1 97 ? -7.017 29.898 19.627 1.00 59.12 97 VAL A N 1
ATOM 720 C CA . VAL A 1 97 ? -5.865 29.016 19.436 1.00 59.12 97 VAL A CA 1
ATOM 721 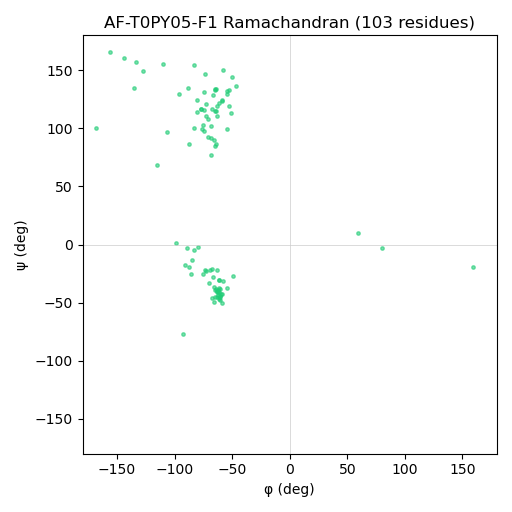C C . VAL A 1 97 ? -5.047 29.607 18.292 1.00 59.12 97 VAL A C 1
ATOM 723 O O . VAL A 1 97 ? -5.436 29.508 17.128 1.00 59.12 97 VAL A O 1
ATOM 726 N N . GLU A 1 98 ? -3.952 30.287 18.624 1.00 54.72 98 GLU A N 1
ATOM 727 C CA . GLU A 1 98 ? -3.013 30.799 17.634 1.00 54.72 98 GLU A CA 1
ATOM 728 C C . GLU A 1 98 ? -2.189 29.629 17.084 1.00 54.72 98 GLU A C 1
ATOM 730 O O . GLU A 1 98 ? -1.446 28.964 17.806 1.00 54.72 98 GLU A O 1
ATOM 735 N N . TRP A 1 99 ? -2.340 29.359 15.790 1.00 59.59 99 TRP A N 1
ATOM 736 C CA . TRP A 1 99 ? -1.501 28.409 15.073 1.00 59.59 99 TRP A CA 1
ATOM 737 C C . TRP A 1 99 ? -0.264 29.150 14.566 1.00 59.59 99 TRP A C 1
ATOM 739 O O . TRP A 1 99 ? -0.251 29.655 13.444 1.00 59.59 99 T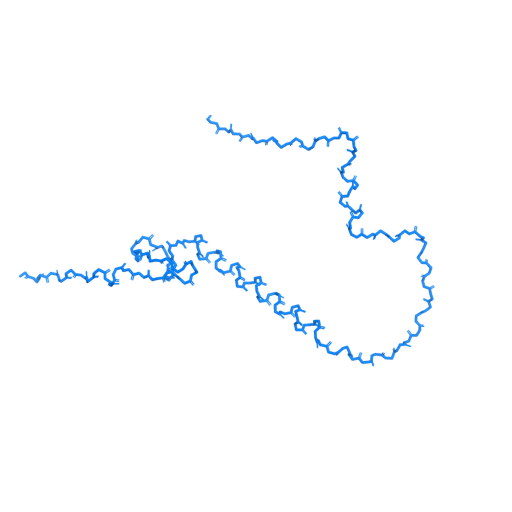RP A O 1
ATOM 749 N N . SER A 1 100 ? 0.778 29.248 15.390 1.00 59.06 100 SER A N 1
ATOM 750 C CA . SER A 1 100 ? 2.053 29.814 14.948 1.00 59.06 100 SER A CA 1
ATOM 751 C C . SER A 1 100 ? 2.771 28.800 14.047 1.00 59.06 100 SER A C 1
ATOM 753 O O . SER A 1 100 ? 3.418 27.866 14.519 1.00 59.06 100 SER A O 1
ATOM 755 N N . PHE A 1 101 ? 2.654 28.963 12.729 1.00 45.69 101 PHE A N 1
ATOM 756 C CA . PHE A 1 101 ? 3.509 28.263 11.771 1.00 45.69 101 PHE A CA 1
ATOM 757 C C . PHE A 1 101 ? 4.816 29.042 11.627 1.00 45.69 101 PHE A C 1
ATOM 759 O O . PHE A 1 101 ? 4.877 30.041 10.912 1.00 45.69 101 PHE A O 1
ATOM 766 N N . SER A 1 102 ? 5.880 28.599 12.297 1.00 55.56 102 SER A N 1
ATOM 767 C CA . SER A 1 102 ? 7.222 29.109 12.009 1.00 55.56 102 SER A CA 1
ATOM 768 C C . SER A 1 102 ? 7.682 28.575 10.653 1.00 55.56 102 SER A C 1
ATOM 770 O O . SER A 1 102 ? 8.254 27.492 10.557 1.00 55.56 102 SER A O 1
ATOM 772 N N . ALA A 1 103 ? 7.433 29.338 9.591 1.00 53.59 103 ALA A N 1
ATOM 773 C CA . ALA A 1 103 ? 8.179 29.198 8.352 1.00 53.59 103 ALA A CA 1
ATOM 774 C C . ALA A 1 103 ? 9.555 29.851 8.561 1.00 53.59 103 ALA A C 1
ATOM 776 O O . ALA A 1 103 ? 9.673 31.073 8.526 1.00 53.59 103 ALA A O 1
ATOM 777 N N . MET A 1 104 ? 10.587 29.048 8.829 1.00 45.66 104 MET A N 1
ATOM 778 C CA . MET A 1 104 ? 11.964 29.496 8.611 1.00 45.66 104 MET A CA 1
ATOM 779 C C . MET A 1 104 ? 12.239 29.411 7.108 1.00 45.66 104 MET A C 1
ATOM 781 O O . MET A 1 104 ? 12.177 28.319 6.540 1.00 45.66 104 MET A O 1
ATOM 785 N N . TYR A 1 105 ? 12.488 30.565 6.492 1.00 47.25 105 TYR A N 1
ATOM 786 C CA . TYR A 1 105 ? 13.024 30.707 5.139 1.00 47.25 105 TYR A CA 1
ATOM 787 C C . TYR A 1 105 ? 14.499 31.094 5.233 1.00 47.25 105 TYR A C 1
ATOM 789 O O . TYR A 1 105 ? 14.819 31.897 6.141 1.00 47.25 105 TYR A O 1
#